Protein AF-A0A946RD49-F1 (afdb_monomer_lite)

Structure (mmCIF, N/CA/C/O backbone):
data_AF-A0A946RD49-F1
#
_entry.id   AF-A0A946RD49-F1
#
loop_
_atom_site.group_PDB
_atom_site.id
_atom_site.type_symbol
_atom_site.label_atom_id
_atom_site.label_alt_id
_atom_site.label_comp_id
_atom_site.label_asym_id
_atom_site.label_entity_id
_atom_site.label_seq_id
_atom_site.pdbx_PDB_ins_code
_atom_site.Cartn_x
_atom_site.Cartn_y
_atom_site.Cartn_z
_atom_site.occupancy
_atom_site.B_iso_or_equiv
_atom_site.auth_seq_id
_atom_site.auth_comp_id
_atom_site.auth_asym_id
_atom_site.auth_atom_id
_atom_site.pdbx_PDB_model_num
ATOM 1 N N . MET A 1 1 ? 3.618 5.748 -28.872 1.00 54.62 1 MET A N 1
ATOM 2 C CA . MET A 1 1 ? 3.101 4.761 -27.892 1.00 54.62 1 MET A CA 1
ATOM 3 C C . MET A 1 1 ? 2.680 3.511 -28.637 1.00 54.62 1 MET A C 1
ATOM 5 O O . MET A 1 1 ? 2.033 3.641 -29.667 1.00 54.62 1 MET A O 1
ATOM 9 N N . LYS A 1 2 ? 3.057 2.321 -28.161 1.00 74.69 2 LYS A N 1
ATOM 10 C CA . LYS A 1 2 ? 2.648 1.063 -28.799 1.00 74.69 2 LYS A CA 1
ATOM 11 C C . LYS A 1 2 ? 1.134 0.862 -28.611 1.00 74.69 2 LYS A C 1
ATOM 13 O O . LYS A 1 2 ? 0.606 1.149 -27.540 1.00 74.69 2 LYS A O 1
ATOM 18 N N . SER A 1 3 ? 0.438 0.399 -29.646 1.00 69.62 3 SER A N 1
ATOM 19 C CA . SER A 1 3 ? -1.033 0.321 -29.733 1.00 69.62 3 SER A CA 1
ATOM 20 C C . SER A 1 3 ? -1.689 -0.488 -28.605 1.00 69.62 3 SER A C 1
ATOM 22 O O . SER A 1 3 ? -2.781 -0.144 -28.158 1.00 69.62 3 SER A O 1
ATOM 24 N N . TYR A 1 4 ? -0.995 -1.493 -28.065 1.00 64.94 4 TYR A N 1
ATOM 25 C CA . TYR A 1 4 ? -1.472 -2.261 -26.911 1.00 64.94 4 TYR A CA 1
ATOM 26 C C . TYR A 1 4 ? -1.549 -1.436 -25.618 1.00 64.94 4 TYR A C 1
ATOM 28 O O . TYR A 1 4 ? -2.433 -1.669 -24.802 1.00 64.94 4 TYR A O 1
ATOM 36 N N . ALA A 1 5 ? -0.660 -0.456 -25.426 1.00 56.38 5 ALA A N 1
ATOM 37 C CA . ALA A 1 5 ? -0.674 0.383 -24.229 1.00 56.38 5 ALA A CA 1
ATOM 38 C C . ALA A 1 5 ? -1.921 1.273 -24.225 1.00 56.38 5 ALA A C 1
ATOM 40 O O . ALA A 1 5 ? -2.592 1.395 -23.208 1.00 56.38 5 ALA A O 1
ATOM 41 N N . LEU A 1 6 ? -2.280 1.807 -25.395 1.00 65.56 6 LEU A N 1
ATOM 42 C CA . LEU A 1 6 ? -3.471 2.632 -25.575 1.00 65.56 6 LEU A CA 1
ATOM 43 C C . LEU A 1 6 ? -4.755 1.821 -25.346 1.00 65.56 6 LEU A C 1
ATOM 45 O O . LEU A 1 6 ? -5.663 2.292 -24.669 1.00 65.56 6 LEU A O 1
ATOM 49 N N . LEU A 1 7 ? -4.796 0.574 -25.828 1.00 70.19 7 LEU A N 1
ATOM 50 C CA . LEU A 1 7 ? -5.902 -0.355 -25.585 1.00 70.19 7 LEU A CA 1
ATOM 51 C C . LEU A 1 7 ? -6.074 -0.666 -24.090 1.00 70.19 7 LEU A C 1
ATOM 53 O O . LEU A 1 7 ? -7.181 -0.560 -23.569 1.00 70.19 7 LEU A O 1
ATOM 57 N N . VAL A 1 8 ? -4.987 -1.007 -23.389 1.00 65.94 8 VAL A N 1
ATOM 58 C CA . VAL A 1 8 ? -5.020 -1.299 -21.945 1.00 65.94 8 VAL A CA 1
ATOM 59 C C . VAL A 1 8 ? -5.470 -0.072 -21.154 1.00 65.94 8 VAL A C 1
ATOM 61 O O . VAL A 1 8 ? -6.321 -0.195 -20.275 1.00 65.94 8 VAL A O 1
ATOM 64 N N . THR A 1 9 ? -4.971 1.120 -21.495 1.00 63.25 9 THR A N 1
ATOM 65 C CA . THR A 1 9 ? -5.419 2.372 -20.873 1.00 63.25 9 THR A CA 1
ATOM 66 C C . THR A 1 9 ? -6.902 2.628 -21.132 1.00 63.25 9 THR A C 1
ATOM 68 O O . THR A 1 9 ? -7.620 2.958 -20.194 1.00 63.25 9 THR A O 1
ATOM 71 N N . MET A 1 10 ? -7.397 2.428 -22.357 1.00 70.62 10 MET A N 1
ATOM 72 C CA . MET A 1 10 ? -8.819 2.622 -22.664 1.00 70.62 10 MET A CA 1
ATOM 73 C C . MET A 1 10 ? -9.725 1.617 -21.949 1.00 70.62 10 MET A C 1
ATOM 75 O O . MET A 1 10 ? -10.765 2.016 -21.436 1.00 70.62 10 MET A O 1
ATOM 79 N N . ILE A 1 11 ? -9.330 0.344 -21.854 1.00 66.69 11 ILE A N 1
ATOM 80 C CA . ILE A 1 11 ? -10.079 -0.679 -21.104 1.00 66.69 11 ILE A CA 1
ATOM 81 C C . ILE A 1 11 ? -10.107 -0.338 -19.614 1.00 66.69 11 ILE A C 1
ATOM 83 O O . ILE A 1 11 ? -11.156 -0.430 -18.983 1.00 66.69 11 ILE A O 1
ATOM 87 N N . PHE A 1 12 ? -8.976 0.088 -19.054 1.00 63.22 12 PHE A N 1
ATOM 88 C CA . PHE A 1 12 ? -8.890 0.496 -17.656 1.00 63.22 12 PHE A CA 1
ATOM 89 C C . PHE A 1 12 ? -9.773 1.720 -17.367 1.00 63.22 12 PHE A C 1
ATOM 91 O O . PHE A 1 12 ? -10.543 1.710 -16.409 1.00 63.22 12 PHE A O 1
ATOM 98 N N . VAL A 1 13 ? -9.732 2.737 -18.233 1.00 63.44 13 VAL A N 1
ATOM 99 C CA . VAL A 1 13 ? -10.607 3.915 -18.148 1.00 63.44 13 VAL A CA 1
ATOM 100 C C . VAL A 1 13 ? -12.077 3.499 -18.260 1.00 63.44 13 VAL A C 1
ATOM 102 O O . VAL A 1 13 ? -12.871 3.837 -17.388 1.00 63.44 13 VAL A O 1
ATOM 105 N N . ALA A 1 14 ? -12.448 2.701 -19.262 1.00 64.06 14 ALA A N 1
ATOM 106 C CA . ALA A 1 14 ? -13.819 2.223 -19.441 1.00 64.06 14 ALA A CA 1
ATOM 107 C C . ALA A 1 14 ? -14.312 1.390 -18.246 1.00 64.06 14 ALA A C 1
ATOM 109 O O . ALA A 1 14 ? -15.441 1.569 -17.802 1.00 64.06 14 ALA A O 1
ATOM 110 N N . TYR A 1 15 ? -13.464 0.532 -17.672 1.00 57.03 15 TYR A N 1
ATOM 111 C CA . TYR A 1 15 ? -13.778 -0.227 -16.462 1.00 57.03 15 TYR A CA 1
ATOM 112 C C . TYR A 1 15 ? -14.072 0.699 -15.277 1.00 57.03 15 TYR A C 1
ATOM 114 O O . TYR A 1 15 ? -15.112 0.542 -14.632 1.00 57.03 15 TYR A O 1
ATOM 122 N N . VAL A 1 16 ? -13.211 1.697 -15.042 1.00 51.75 16 VAL A N 1
ATOM 123 C CA . VAL A 1 16 ? -13.407 2.709 -13.993 1.00 51.75 16 VAL A CA 1
ATOM 124 C C . VAL A 1 16 ? -14.733 3.447 -14.187 1.00 51.75 16 VAL A C 1
ATOM 126 O O . VAL A 1 16 ? -15.450 3.624 -13.213 1.00 51.75 16 VAL A O 1
ATOM 129 N N . TYR A 1 17 ? -15.111 3.807 -15.416 1.00 52.56 17 TYR A N 1
ATOM 130 C CA . TYR A 1 17 ? -16.370 4.517 -15.692 1.00 52.56 17 TYR A CA 1
ATOM 131 C C . TYR A 1 17 ? -17.620 3.616 -15.805 1.00 52.56 17 TYR A C 1
ATOM 133 O O . TYR A 1 17 ? -18.733 4.120 -15.708 1.00 52.56 17 TYR A O 1
ATOM 141 N N . SER A 1 18 ? -17.468 2.298 -15.986 1.00 52.09 18 SER A N 1
ATOM 142 C CA . SER A 1 18 ? -18.582 1.333 -16.117 1.00 52.09 18 SER A CA 1
ATOM 143 C C . SER A 1 18 ? -19.206 0.891 -14.789 1.00 52.09 18 SER A C 1
ATOM 145 O O . SER A 1 18 ? -20.290 0.309 -14.761 1.00 52.09 18 SER A O 1
ATOM 147 N N . GLN A 1 19 ? -18.517 1.126 -13.673 1.00 50.78 19 GLN A N 1
ATOM 148 C CA . GLN A 1 19 ? -19.064 0.881 -12.342 1.00 50.78 19 GLN A CA 1
ATOM 149 C C . GLN A 1 19 ? -20.046 2.020 -11.983 1.00 50.78 19 GLN A C 1
ATOM 151 O O . GLN A 1 19 ? -19.892 3.126 -12.498 1.00 50.78 19 GLN A O 1
ATOM 156 N N . PRO A 1 20 ? -21.038 1.822 -11.087 1.00 51.03 20 PRO A N 1
ATOM 157 C CA . PRO A 1 20 ? -21.898 2.896 -10.572 1.00 51.03 20 PRO A CA 1
ATOM 158 C C . PRO A 1 20 ? -21.086 3.760 -9.596 1.00 51.03 20 PRO A C 1
ATOM 160 O O . PRO A 1 20 ? -21.262 3.751 -8.376 1.00 51.03 20 PRO A O 1
ATOM 163 N N . VAL A 1 21 ? -20.099 4.434 -10.164 1.00 51.16 21 VAL A N 1
ATOM 164 C CA . VAL A 1 21 ? -19.024 5.156 -9.506 1.00 51.16 21 VAL A CA 1
ATOM 165 C C . VAL A 1 21 ? -19.561 6.412 -8.852 1.00 51.16 21 VAL A C 1
ATOM 167 O O . VAL A 1 21 ? -19.167 6.720 -7.738 1.00 51.16 21 VAL A O 1
ATOM 170 N N . GLU A 1 22 ? -20.558 7.049 -9.456 1.00 46.66 22 GLU A N 1
ATOM 171 C CA . GLU A 1 22 ? -21.277 8.173 -8.863 1.00 46.66 22 GLU A CA 1
ATOM 172 C C . GLU A 1 22 ? -22.003 7.770 -7.567 1.00 46.66 22 GLU A C 1
ATOM 174 O O . GLU A 1 22 ? -21.804 8.392 -6.526 1.00 46.66 22 GLU A O 1
ATOM 179 N N . GLY A 1 23 ? -22.755 6.662 -7.575 1.00 49.66 23 GLY A N 1
ATOM 180 C CA . GLY A 1 23 ? -23.454 6.158 -6.386 1.00 49.66 23 GLY A CA 1
ATOM 181 C C . GLY A 1 23 ? -22.505 5.701 -5.274 1.00 49.66 23 GLY A C 1
ATOM 182 O O . GLY A 1 23 ? -22.742 5.990 -4.100 1.00 49.66 23 GLY A O 1
ATOM 183 N N . ARG A 1 24 ? -21.390 5.047 -5.633 1.00 52.47 24 ARG A N 1
ATOM 184 C CA . ARG A 1 24 ? -20.348 4.661 -4.669 1.00 52.47 24 ARG A CA 1
ATOM 185 C C . ARG A 1 24 ? -19.579 5.868 -4.144 1.00 52.47 24 ARG A C 1
ATOM 187 O O . ARG A 1 24 ? -19.398 5.940 -2.942 1.00 52.47 24 ARG A O 1
ATOM 194 N N . TYR A 1 25 ? -19.197 6.837 -4.975 1.00 51.84 25 TYR A N 1
ATOM 195 C CA . TYR A 1 25 ? -18.504 8.044 -4.515 1.00 51.84 25 TYR A CA 1
ATOM 196 C C . TYR A 1 25 ? -19.397 8.907 -3.632 1.00 51.84 25 TYR A C 1
ATOM 198 O O . TYR A 1 25 ? -18.939 9.345 -2.583 1.00 51.84 25 TYR A O 1
ATOM 206 N N . ILE A 1 26 ? -20.670 9.105 -3.988 1.00 54.53 26 ILE A N 1
ATOM 207 C CA . ILE A 1 26 ? -21.625 9.841 -3.148 1.00 54.53 26 ILE A CA 1
ATOM 208 C C . ILE A 1 26 ? -21.858 9.094 -1.827 1.00 54.53 26 ILE A C 1
ATOM 210 O O . ILE A 1 26 ? -21.878 9.732 -0.774 1.00 54.53 26 ILE A O 1
ATOM 214 N N . SER A 1 27 ? -21.977 7.760 -1.852 1.00 51.28 27 SER A N 1
ATOM 215 C CA . SER A 1 27 ? -22.047 6.932 -0.636 1.00 51.28 27 SER A CA 1
ATOM 216 C C . SER A 1 27 ? -20.776 7.062 0.214 1.00 51.28 27 SER A C 1
ATOM 218 O O . SER A 1 27 ? -20.865 7.326 1.410 1.00 51.28 27 SER A O 1
ATOM 220 N N . THR A 1 28 ? -19.587 6.986 -0.391 1.00 54.06 28 THR A N 1
ATOM 221 C CA . THR A 1 28 ? -18.287 7.144 0.279 1.00 54.06 28 THR A CA 1
ATOM 222 C C . THR A 1 28 ? -18.117 8.543 0.869 1.00 54.06 28 THR A C 1
ATOM 224 O O . THR A 1 28 ? -17.685 8.665 2.008 1.00 54.06 28 THR A O 1
ATOM 227 N N . PHE A 1 29 ? -18.505 9.607 0.164 1.00 53.69 29 PHE A N 1
ATOM 228 C CA . PHE A 1 29 ? -18.422 10.983 0.668 1.00 53.69 29 PHE A CA 1
ATOM 229 C C . PHE A 1 29 ? -19.399 11.221 1.831 1.00 53.69 29 PHE A C 1
ATOM 231 O O . PHE A 1 29 ? -19.066 11.848 2.840 1.00 53.69 29 PHE A O 1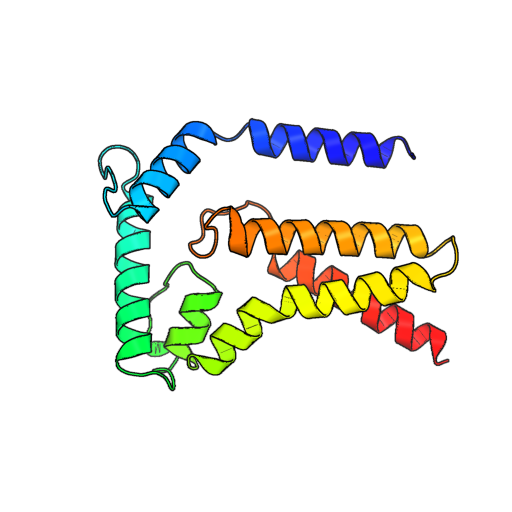
ATOM 238 N N . LYS A 1 30 ? -20.603 10.648 1.736 1.00 56.62 30 LYS A N 1
ATOM 239 C CA . LYS A 1 30 ? -21.574 10.607 2.837 1.00 56.62 30 LYS A CA 1
ATOM 240 C C . LYS A 1 30 ? -21.067 9.772 4.019 1.00 56.62 30 LYS A C 1
ATOM 242 O O . LYS A 1 30 ? -21.290 10.143 5.168 1.00 56.62 30 LYS A O 1
ATOM 247 N N . ALA A 1 31 ? -20.320 8.701 3.761 1.00 56.50 31 ALA A N 1
ATOM 248 C CA . ALA A 1 31 ? -19.668 7.897 4.789 1.00 56.50 31 ALA A CA 1
ATOM 249 C C . ALA A 1 31 ? -18.535 8.660 5.492 1.00 56.50 31 ALA A C 1
ATOM 251 O O . ALA A 1 31 ? -18.482 8.660 6.717 1.00 56.50 31 ALA A O 1
ATOM 252 N N . LEU A 1 32 ? -17.698 9.390 4.749 1.00 47.59 32 LEU A N 1
ATOM 253 C CA . LEU A 1 32 ? -16.641 10.251 5.302 1.00 47.59 32 LEU A CA 1
ATOM 254 C C . LEU A 1 32 ? -17.188 11.381 6.193 1.00 47.59 32 LEU A C 1
ATOM 256 O O . LEU A 1 32 ? -16.484 11.863 7.073 1.00 47.59 32 LEU A O 1
ATOM 260 N N . THR A 1 33 ? -18.449 11.778 6.000 1.00 53.47 33 THR A N 1
ATOM 261 C CA . THR A 1 33 ? -19.152 12.780 6.825 1.00 53.47 33 THR A CA 1
ATOM 262 C C . THR A 1 33 ? -20.045 12.165 7.911 1.00 53.47 33 THR A C 1
ATOM 264 O O . THR A 1 33 ? -20.810 12.877 8.561 1.00 53.47 33 THR A O 1
ATOM 267 N N . GLY A 1 34 ? -19.972 10.843 8.114 1.00 53.22 34 GLY A N 1
ATOM 268 C CA . GLY A 1 34 ? -20.733 10.120 9.137 1.00 53.22 34 GLY A CA 1
ATOM 269 C C . GLY A 1 34 ? -22.231 9.954 8.843 1.00 53.22 34 GLY A C 1
ATOM 270 O O . GLY A 1 34 ? -22.970 9.472 9.697 1.00 53.22 34 GLY A O 1
ATOM 271 N N . LYS A 1 35 ? -22.703 10.322 7.645 1.00 55.12 35 LYS A N 1
ATOM 272 C CA . LYS A 1 35 ? -24.116 10.271 7.231 1.00 55.12 35 LYS A CA 1
ATOM 273 C C . LYS A 1 35 ? -24.366 9.154 6.218 1.00 55.12 35 LYS A C 1
ATOM 275 O O . LYS A 1 35 ? -24.813 9.409 5.101 1.00 55.12 35 LYS A O 1
ATOM 280 N N . ILE A 1 36 ? -24.065 7.912 6.591 1.00 60.62 36 ILE A N 1
ATOM 281 C CA . ILE A 1 36 ? -24.298 6.754 5.716 1.00 60.62 36 ILE A CA 1
ATOM 282 C C . ILE A 1 36 ? -25.799 6.529 5.551 1.00 60.62 36 ILE A C 1
ATOM 284 O O . ILE A 1 36 ? -26.510 6.288 6.525 1.00 60.62 36 ILE A O 1
ATOM 288 N N . ASP A 1 37 ? -26.272 6.565 4.307 1.00 58.25 37 ASP A N 1
ATOM 289 C CA . ASP A 1 37 ? -27.639 6.178 3.980 1.00 58.25 37 ASP A CA 1
ATOM 290 C C . ASP A 1 37 ? -27.718 4.654 3.821 1.00 58.25 37 ASP A C 1
ATOM 292 O O . ASP A 1 37 ? -27.409 4.082 2.771 1.00 58.25 37 ASP A O 1
ATOM 296 N N . THR A 1 38 ? -28.122 3.978 4.896 1.00 57.38 38 THR A N 1
ATOM 297 C CA . THR A 1 38 ? -28.239 2.514 4.950 1.00 57.38 38 THR A CA 1
ATOM 298 C C . THR A 1 38 ? -29.312 1.949 4.016 1.00 57.38 38 THR A C 1
ATOM 300 O O . THR A 1 38 ? -29.310 0.739 3.786 1.00 57.38 38 THR A O 1
ATOM 303 N N . ARG A 1 39 ? -30.191 2.787 3.438 1.00 53.25 39 ARG A N 1
ATOM 304 C CA . ARG A 1 39 ? -31.188 2.354 2.441 1.00 53.25 39 ARG A CA 1
ATOM 305 C C . ARG A 1 39 ? -30.566 2.047 1.081 1.00 53.25 39 ARG A C 1
ATOM 307 O O . ARG A 1 39 ? -31.095 1.205 0.365 1.00 53.25 39 ARG A O 1
ATOM 314 N N . TYR A 1 40 ? -29.460 2.709 0.736 1.00 50.62 40 TYR A N 1
ATOM 315 C CA . TYR A 1 40 ? -28.779 2.551 -0.555 1.00 50.62 40 TYR A CA 1
ATOM 316 C C . TYR A 1 40 ? -27.451 1.788 -0.449 1.00 50.62 40 TYR A C 1
ATOM 318 O O . TYR A 1 40 ? -27.005 1.215 -1.440 1.00 50.62 40 TYR A O 1
ATOM 326 N N . ASP A 1 41 ? -26.831 1.737 0.737 1.00 58.88 41 ASP A N 1
ATOM 327 C CA . ASP A 1 41 ? -25.565 1.027 0.949 1.00 58.88 41 ASP A CA 1
ATOM 328 C C . ASP A 1 41 ? -25.470 0.402 2.353 1.00 58.88 41 ASP A C 1
ATOM 330 O O . ASP A 1 41 ? -24.667 0.793 3.208 1.00 58.88 41 ASP A O 1
ATOM 334 N N . SER A 1 42 ? -26.299 -0.619 2.594 1.00 62.59 42 SER A N 1
ATOM 335 C CA . SER A 1 42 ? -26.235 -1.444 3.812 1.00 62.59 42 SER A CA 1
ATOM 336 C C . SER A 1 42 ? -24.837 -2.045 4.033 1.00 62.59 42 SER A C 1
ATOM 338 O O . SER A 1 42 ? -24.383 -2.200 5.170 1.00 62.59 42 SER A O 1
ATOM 340 N N . SER A 1 43 ? -24.111 -2.311 2.941 1.00 61.81 43 SER A N 1
ATOM 341 C CA . SER A 1 43 ? -22.746 -2.828 2.970 1.00 61.81 43 SER A CA 1
ATOM 342 C C . SER A 1 43 ? -21.739 -1.788 3.474 1.00 61.81 43 SER A C 1
ATOM 344 O O . SER A 1 43 ? -20.839 -2.134 4.240 1.00 61.81 43 SER A O 1
ATOM 346 N N . GLY A 1 44 ? -21.893 -0.521 3.088 1.00 63.22 44 GLY A N 1
ATOM 347 C CA . GLY A 1 44 ? -21.076 0.607 3.525 1.00 63.22 44 GLY A CA 1
ATOM 348 C C . GLY A 1 44 ? -21.269 0.913 5.007 1.00 63.22 44 GLY A C 1
ATOM 349 O O . GLY A 1 44 ? -20.287 1.088 5.728 1.00 63.22 44 GLY A O 1
ATOM 350 N N . GLY A 1 45 ? -22.511 0.852 5.499 1.00 66.69 45 GLY A N 1
ATOM 351 C CA . GLY A 1 45 ? -22.812 0.999 6.930 1.00 66.69 45 GLY A CA 1
ATOM 352 C C . GLY A 1 45 ? -22.114 -0.057 7.792 1.00 66.69 45 GLY A C 1
ATOM 353 O O . GLY A 1 45 ? -21.440 0.272 8.769 1.00 66.69 45 GLY A O 1
ATOM 354 N N . ALA A 1 46 ? -22.180 -1.327 7.380 1.00 72.06 46 ALA A N 1
ATOM 355 C CA . ALA A 1 46 ? -21.502 -2.418 8.081 1.00 72.06 46 ALA A CA 1
ATOM 356 C C . ALA A 1 46 ? -19.964 -2.325 8.020 1.00 72.06 46 ALA A C 1
ATOM 358 O O . ALA A 1 46 ? -19.282 -2.843 8.907 1.00 72.06 46 ALA A O 1
ATOM 359 N N . ARG A 1 47 ? -19.395 -1.709 6.976 1.00 72.50 47 ARG A N 1
ATOM 360 C CA . ARG A 1 47 ? -17.945 -1.458 6.871 1.00 72.50 47 ARG A CA 1
ATOM 361 C C . ARG A 1 47 ? -17.514 -0.325 7.793 1.00 72.50 47 ARG A C 1
ATOM 363 O O . ARG A 1 47 ? -16.530 -0.482 8.505 1.00 72.50 47 ARG A O 1
ATOM 370 N N . MET A 1 48 ? -18.286 0.757 7.852 1.00 74.81 48 MET A N 1
ATOM 371 C CA . MET A 1 48 ? -17.993 1.873 8.748 1.00 74.81 48 MET A CA 1
ATOM 372 C C . MET A 1 48 ? -18.046 1.462 10.219 1.00 74.81 48 MET A C 1
ATOM 374 O O . MET A 1 48 ? -17.139 1.792 10.975 1.00 74.81 48 MET A O 1
ATOM 378 N N . ALA A 1 49 ? -19.052 0.677 10.620 1.00 80.31 49 ALA A N 1
ATOM 379 C CA . ALA A 1 49 ? -19.121 0.141 11.980 1.00 80.31 49 ALA A CA 1
ATOM 380 C C . ALA A 1 49 ? -17.868 -0.683 12.329 1.00 80.31 49 ALA A C 1
ATOM 382 O O . ALA A 1 49 ? -17.282 -0.512 13.394 1.00 80.31 49 ALA A O 1
ATOM 383 N N . ARG A 1 50 ? -17.403 -1.528 11.399 1.00 82.88 50 ARG A N 1
ATOM 384 C CA . ARG A 1 50 ? -16.169 -2.310 11.568 1.00 82.88 50 ARG A CA 1
ATOM 385 C C . ARG A 1 50 ? -14.919 -1.442 11.650 1.00 82.88 50 ARG A C 1
ATOM 387 O O . ARG A 1 50 ? -14.048 -1.726 12.465 1.00 82.88 50 ARG A O 1
ATOM 394 N N . VAL A 1 51 ? -14.842 -0.379 10.856 1.00 82.25 51 VAL A N 1
ATOM 395 C CA . VAL A 1 51 ? -13.749 0.594 10.944 1.00 82.25 51 VAL A CA 1
ATOM 396 C C . VAL A 1 51 ? -13.749 1.315 12.277 1.00 82.25 51 VAL A C 1
ATOM 398 O O . VAL A 1 51 ? -12.691 1.418 12.885 1.00 82.25 51 VAL A O 1
ATOM 401 N N . GLN A 1 52 ? -14.906 1.749 12.775 1.00 85.12 52 GLN A N 1
ATOM 402 C CA . GLN A 1 52 ? -14.973 2.408 14.074 1.00 85.12 52 GLN A CA 1
ATOM 403 C C . GLN A 1 52 ? -14.513 1.476 15.200 1.00 85.12 52 GLN A C 1
ATOM 405 O O . GLN A 1 52 ? -13.743 1.893 16.060 1.00 85.12 52 GLN A O 1
ATOM 410 N N . ILE A 1 53 ? -14.918 0.202 15.163 1.00 88.31 53 ILE A N 1
ATOM 411 C CA . ILE A 1 53 ? -14.447 -0.817 16.113 1.00 88.31 53 ILE A CA 1
ATOM 412 C C . ILE A 1 53 ? -12.924 -0.980 16.022 1.00 88.31 53 ILE A C 1
ATOM 414 O O . ILE A 1 53 ? -12.249 -0.989 17.049 1.00 88.31 53 ILE A O 1
ATOM 418 N N . ALA A 1 54 ? -12.370 -1.062 14.810 1.00 89.12 54 ALA A N 1
ATOM 419 C CA . ALA A 1 54 ? -10.929 -1.191 14.613 1.00 89.12 54 ALA A CA 1
ATOM 420 C C . ALA A 1 54 ? -10.161 0.046 15.105 1.00 89.12 54 ALA A C 1
ATOM 422 O O . ALA A 1 54 ? -9.146 -0.099 15.779 1.00 89.12 54 ALA A O 1
ATOM 423 N N . ILE A 1 55 ? -10.659 1.255 14.828 1.00 90.62 55 ILE A N 1
ATOM 424 C CA . ILE A 1 55 ? -10.073 2.511 15.315 1.00 90.62 55 ILE A CA 1
ATOM 425 C C . ILE A 1 55 ? -10.095 2.546 16.843 1.00 90.62 55 ILE A C 1
ATOM 427 O O . ILE A 1 55 ? -9.057 2.798 17.450 1.00 90.62 55 ILE A O 1
ATOM 431 N N . ASN A 1 56 ? -11.232 2.230 17.468 1.00 92.56 56 ASN A N 1
ATOM 432 C CA . ASN A 1 56 ? -11.334 2.167 18.926 1.00 92.56 56 ASN A CA 1
ATOM 433 C C . ASN A 1 56 ? -10.338 1.148 19.497 1.00 92.56 56 ASN A C 1
ATOM 435 O O . ASN A 1 56 ? -9.612 1.458 20.435 1.00 92.56 56 ASN A O 1
ATOM 439 N N . SER A 1 57 ? -10.214 -0.027 18.871 1.00 93.00 57 SER A N 1
ATOM 440 C CA . SER A 1 57 ? -9.232 -1.033 19.279 1.00 93.00 57 SER A CA 1
ATOM 441 C C . SER A 1 57 ? -7.786 -0.548 19.150 1.00 93.00 57 SER A C 1
ATOM 443 O O . SER A 1 57 ? -6.967 -0.903 19.992 1.00 93.00 57 SER A O 1
ATOM 445 N N . ILE A 1 58 ? -7.447 0.224 18.113 1.00 94.50 58 ILE A N 1
ATOM 446 C CA . ILE A 1 58 ? -6.102 0.795 17.934 1.00 94.50 58 ILE A CA 1
ATOM 447 C C . ILE A 1 58 ? -5.817 1.837 19.020 1.00 94.50 58 ILE A C 1
ATOM 449 O O . ILE A 1 58 ? -4.709 1.872 19.550 1.00 94.50 58 ILE A O 1
ATOM 453 N N . VAL A 1 59 ? -6.807 2.664 19.366 1.00 95.44 59 VAL A N 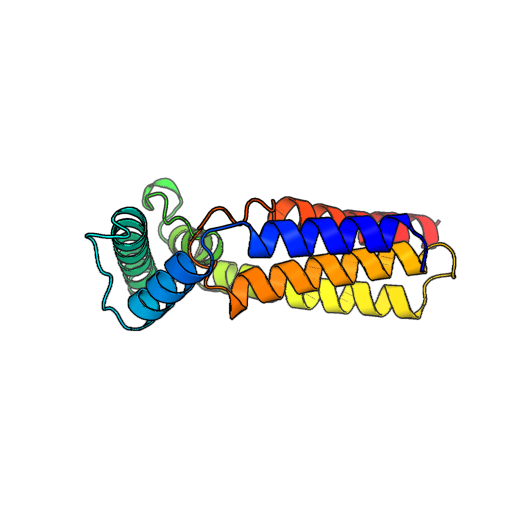1
ATOM 454 C CA . VAL A 1 59 ? -6.683 3.679 20.423 1.00 95.44 59 VAL A CA 1
ATOM 455 C C . VAL A 1 59 ? -6.520 3.024 21.795 1.00 95.44 59 VAL A C 1
ATOM 457 O O . VAL A 1 59 ? -5.634 3.408 22.554 1.00 95.44 59 VAL A O 1
ATOM 460 N N . GLU A 1 60 ? -7.335 2.017 22.108 1.00 96.06 60 GLU A N 1
ATOM 461 C CA . GLU A 1 60 ? -7.292 1.317 23.398 1.00 96.06 60 GLU A CA 1
ATOM 462 C C . GLU A 1 60 ? -6.062 0.410 23.540 1.00 96.06 60 GLU A C 1
ATOM 464 O O . GLU A 1 60 ? -5.511 0.266 24.632 1.00 96.06 60 GLU A O 1
ATOM 469 N N . LYS A 1 61 ? -5.640 -0.240 22.448 1.00 95.75 61 LYS A N 1
ATOM 470 C CA . LYS A 1 61 ? -4.576 -1.255 22.431 1.00 95.75 61 LYS A CA 1
ATOM 471 C C . LYS A 1 61 ? -3.618 -1.000 21.255 1.00 95.75 61 LYS A C 1
ATOM 473 O O . LYS A 1 61 ? -3.612 -1.757 20.281 1.00 95.75 61 LYS A O 1
ATOM 478 N N . PRO A 1 62 ? -2.760 0.035 21.337 1.00 94.19 62 PRO A N 1
ATOM 479 C CA . PRO A 1 62 ? -1.916 0.478 20.219 1.00 94.19 62 PRO A CA 1
ATOM 480 C C . PRO A 1 62 ? -0.832 -0.525 19.807 1.00 94.19 62 PRO A C 1
ATOM 482 O O . PRO A 1 62 ? -0.329 -0.459 18.685 1.00 94.19 62 PRO A O 1
ATOM 485 N N . LEU A 1 63 ? -0.486 -1.470 20.688 1.00 96.31 63 LEU A N 1
ATOM 486 C CA . LEU A 1 63 ? 0.433 -2.579 20.400 1.00 96.31 63 LEU A CA 1
ATOM 487 C C . LEU A 1 63 ? -0.254 -3.769 19.708 1.00 96.31 63 LEU A C 1
ATOM 489 O O . LEU A 1 63 ? 0.378 -4.795 19.480 1.00 96.31 63 LEU A O 1
ATOM 493 N N . GLY A 1 64 ? -1.534 -3.632 19.362 1.00 93.94 64 GLY A N 1
ATOM 494 C CA . GLY A 1 64 ? -2.319 -4.687 18.746 1.00 93.94 64 GLY A CA 1
ATOM 495 C C . GLY A 1 64 ? -2.944 -5.628 19.770 1.00 93.94 64 GLY A C 1
ATOM 496 O O . GLY A 1 64 ? -2.723 -5.547 20.979 1.00 93.94 64 GLY A O 1
ATOM 497 N N . THR A 1 65 ? -3.786 -6.519 19.263 1.00 94.12 65 THR A N 1
ATOM 498 C CA . THR A 1 65 ? -4.578 -7.447 20.086 1.00 94.12 65 THR A CA 1
ATOM 499 C C . THR A 1 65 ? -4.428 -8.908 19.668 1.00 94.12 65 THR A C 1
ATOM 501 O O . THR A 1 65 ? -4.960 -9.791 20.335 1.00 94.12 65 THR A O 1
ATOM 504 N N . GLY A 1 66 ? -3.673 -9.165 18.598 1.00 91.38 66 GLY A N 1
ATOM 505 C CA . GLY A 1 66 ? -3.599 -10.454 17.925 1.00 91.38 66 GLY A CA 1
ATOM 506 C C . GLY A 1 66 ? -4.625 -10.590 16.796 1.00 91.38 66 GLY A C 1
ATOM 507 O O . GLY A 1 66 ? -5.575 -9.823 16.676 1.00 91.38 66 GLY A O 1
ATOM 508 N N . TRP A 1 67 ? -4.420 -11.588 15.935 1.00 89.06 67 TRP A N 1
ATOM 509 C CA . TRP A 1 67 ? -5.309 -11.859 14.797 1.00 89.06 67 TRP A CA 1
ATOM 510 C C . TRP A 1 67 ? -6.631 -12.521 15.206 1.00 89.06 67 TRP A C 1
ATOM 512 O O . TRP A 1 67 ? -7.631 -12.352 14.520 1.00 89.06 67 TRP A O 1
ATOM 522 N N . GLY A 1 68 ? -6.647 -13.267 16.317 1.00 85.25 68 GLY A N 1
ATOM 523 C CA . GLY A 1 68 ? -7.833 -14.005 16.776 1.00 85.25 68 GLY A CA 1
ATOM 524 C C . GLY A 1 68 ? -8.901 -13.142 17.454 1.00 85.25 68 GLY A C 1
ATOM 525 O O . GLY A 1 68 ? -10.044 -13.569 17.574 1.00 85.25 68 GLY A O 1
ATOM 526 N N . SER A 1 69 ? -8.546 -11.936 17.896 1.00 82.81 69 SER A N 1
ATOM 527 C CA . SER A 1 69 ? -9.443 -10.992 18.579 1.00 82.81 69 SER A CA 1
ATOM 528 C C . SER A 1 69 ? -10.127 -10.013 17.629 1.00 82.81 69 SER A C 1
ATOM 530 O O . SER A 1 69 ? -11.110 -9.381 18.011 1.00 82.81 69 SER A O 1
ATOM 532 N N . GLN A 1 70 ? -9.602 -9.859 16.412 1.00 78.44 70 GLN A N 1
ATOM 533 C CA . GLN A 1 70 ? -10.101 -8.903 15.435 1.00 78.44 70 GLN A CA 1
ATOM 534 C C . GLN A 1 70 ? -10.957 -9.630 14.401 1.00 78.44 70 GLN A C 1
ATOM 536 O O . GLN A 1 70 ? -10.485 -10.502 13.675 1.00 78.44 70 GLN A O 1
ATOM 541 N N . GLY A 1 71 ? -12.233 -9.248 14.308 1.00 82.62 71 GLY A N 1
ATOM 542 C CA . GLY A 1 71 ? -13.068 -9.635 13.174 1.00 82.62 71 GLY A CA 1
ATOM 543 C C . GLY A 1 71 ? -12.507 -9.083 11.859 1.00 82.62 71 GLY A C 1
ATOM 544 O O . GLY A 1 71 ? -11.588 -8.266 11.840 1.00 82.62 71 GLY A O 1
ATOM 545 N N . TRP A 1 72 ? -13.075 -9.504 10.730 1.00 82.31 72 TRP A N 1
ATOM 546 C CA . TRP A 1 72 ? -12.628 -9.019 9.427 1.00 82.31 72 TRP A CA 1
ATOM 547 C C . TRP A 1 72 ? -13.053 -7.551 9.205 1.00 82.31 72 TRP A C 1
ATOM 549 O O . TRP A 1 72 ? -14.222 -7.265 8.917 1.00 82.31 72 TRP A O 1
ATOM 559 N N . VAL A 1 73 ? -12.093 -6.625 9.330 1.00 77.75 73 VAL A N 1
ATOM 560 C CA . VAL A 1 73 ? -12.287 -5.157 9.300 1.00 77.75 73 VAL A CA 1
ATOM 561 C C . VAL A 1 73 ? -12.562 -4.640 7.888 1.00 77.75 73 VAL A C 1
ATOM 563 O O . VAL A 1 73 ? -13.065 -3.534 7.714 1.00 77.75 73 VAL A O 1
ATOM 566 N N . HIS A 1 74 ? -12.283 -5.449 6.860 1.00 76.12 74 HIS A N 1
ATOM 567 C CA . HIS A 1 74 ? -12.334 -5.027 5.459 1.00 76.12 74 HIS A CA 1
ATOM 568 C C . HIS A 1 74 ? -11.385 -3.863 5.148 1.00 76.12 74 HIS A C 1
ATOM 570 O O . HIS A 1 74 ? -11.643 -3.109 4.227 1.00 76.12 74 HIS A O 1
ATOM 576 N N . SER A 1 75 ? -10.275 -3.724 5.863 1.00 78.31 75 SER A N 1
ATOM 577 C CA . SER A 1 75 ? -9.240 -2.729 5.593 1.00 78.31 75 SER A CA 1
ATOM 578 C C . SER A 1 75 ? -7.898 -3.347 5.907 1.00 78.31 75 SER A C 1
ATOM 580 O O . SER A 1 75 ? -7.669 -3.667 7.064 1.00 78.31 75 SER A O 1
ATOM 582 N N . ASP A 1 76 ? -7.014 -3.521 4.928 1.00 81.12 76 ASP A N 1
ATOM 583 C CA . ASP A 1 76 ? -5.743 -4.204 5.199 1.00 81.12 76 ASP A CA 1
ATOM 584 C C . ASP A 1 76 ? -4.871 -3.370 6.161 1.00 81.12 76 ASP A C 1
ATOM 586 O O . ASP A 1 76 ? -4.302 -3.910 7.107 1.00 81.12 76 ASP A O 1
ATOM 590 N N . VAL A 1 77 ? -4.872 -2.038 6.013 1.00 84.88 77 VAL A N 1
ATOM 591 C CA . VAL A 1 77 ? -4.151 -1.109 6.905 1.00 84.88 77 VAL A CA 1
ATOM 592 C C . VAL A 1 77 ? -4.698 -1.169 8.334 1.00 84.88 77 VAL A C 1
ATOM 594 O O . VAL A 1 77 ? -3.927 -1.370 9.271 1.00 84.88 77 VAL A O 1
ATOM 597 N N . LEU A 1 78 ? -6.017 -1.021 8.522 1.00 87.69 78 LEU A N 1
ATOM 598 C CA . LEU A 1 78 ? -6.613 -1.035 9.866 1.00 87.69 78 LEU A CA 1
ATOM 599 C C . LEU A 1 78 ? -6.603 -2.436 10.482 1.00 87.69 78 LEU A C 1
ATOM 601 O O . LEU A 1 78 ? -6.464 -2.560 11.693 1.00 87.69 78 LEU A O 1
ATOM 605 N N . GLN A 1 79 ? -6.703 -3.488 9.666 1.00 89.12 79 GLN A N 1
ATOM 606 C CA . GLN A 1 79 ? -6.582 -4.869 10.121 1.00 89.12 79 GLN A CA 1
ATOM 607 C C . GLN A 1 79 ? -5.186 -5.120 10.693 1.00 89.12 79 GLN A C 1
ATOM 609 O O . GLN A 1 79 ? -5.075 -5.635 11.805 1.00 89.12 79 GLN A O 1
ATOM 614 N N . ILE A 1 80 ? -4.129 -4.725 9.973 1.00 90.31 80 ILE A N 1
ATOM 615 C CA . ILE A 1 80 ? -2.748 -4.832 10.462 1.00 90.31 80 ILE A CA 1
ATOM 616 C C . ILE A 1 80 ? -2.568 -3.965 11.712 1.00 90.31 80 ILE A C 1
ATOM 618 O O . ILE A 1 80 ? -2.039 -4.450 12.712 1.00 90.31 80 ILE A O 1
ATOM 622 N N . ALA A 1 81 ? -3.062 -2.724 11.696 1.00 92.38 81 ALA A N 1
ATOM 623 C CA . ALA A 1 81 ? -2.933 -1.807 12.824 1.00 92.38 81 ALA A CA 1
ATOM 624 C C . ALA A 1 81 ? -3.611 -2.328 14.107 1.00 92.38 81 ALA A C 1
ATOM 626 O O . ALA A 1 81 ? -3.010 -2.288 15.176 1.00 92.38 81 ALA A O 1
ATOM 627 N N . ALA A 1 82 ? -4.833 -2.863 14.015 1.00 93.38 82 ALA A N 1
ATOM 628 C CA . ALA A 1 82 ? -5.578 -3.379 15.168 1.00 93.38 82 ALA A CA 1
ATOM 629 C C . ALA A 1 82 ? -5.081 -4.757 15.651 1.00 93.38 82 ALA A C 1
ATOM 631 O O . ALA A 1 82 ? -5.188 -5.091 16.837 1.00 93.38 82 ALA A O 1
ATOM 632 N N . SER A 1 83 ? -4.534 -5.575 14.744 1.00 94.38 83 SER A N 1
ATOM 633 C CA . SER A 1 83 ? -4.086 -6.937 15.069 1.00 94.38 83 SER A CA 1
ATOM 634 C C . SER A 1 83 ? -2.639 -6.962 15.565 1.00 94.38 83 SER A C 1
ATOM 636 O O . SER A 1 83 ? -2.356 -7.605 16.572 1.00 94.38 83 SER A O 1
ATOM 638 N N . VAL A 1 84 ? -1.732 -6.253 14.886 1.00 95.25 84 VAL A N 1
ATOM 639 C CA . VAL A 1 84 ? -0.273 -6.297 15.120 1.00 95.25 84 VAL A CA 1
ATOM 640 C C . VAL A 1 84 ? 0.248 -5.024 15.797 1.00 95.25 84 VAL A C 1
ATOM 642 O O . VAL A 1 84 ? 1.301 -5.048 16.423 1.00 95.25 84 VAL A O 1
ATOM 645 N N . GLY A 1 85 ? -0.482 -3.914 15.684 1.00 95.38 85 GLY A N 1
ATOM 646 C CA . GLY A 1 85 ? -0.142 -2.635 16.299 1.00 95.38 85 GLY A CA 1
ATOM 647 C C . GLY A 1 85 ? -0.013 -1.498 15.290 1.00 95.38 85 GLY A C 1
ATOM 648 O O . GLY A 1 85 ? 0.195 -1.700 14.089 1.00 95.38 85 GLY A O 1
ATOM 649 N N . ILE A 1 86 ? -0.115 -0.271 15.796 1.00 94.69 86 ILE A N 1
ATOM 650 C CA . ILE A 1 86 ? -0.181 0.943 14.974 1.00 94.69 86 ILE A CA 1
ATOM 651 C C . ILE A 1 86 ? 1.076 1.150 14.119 1.00 94.69 86 ILE A C 1
ATOM 653 O O . ILE A 1 86 ? 0.973 1.578 12.971 1.00 94.69 86 ILE A O 1
ATOM 657 N N . ILE A 1 87 ? 2.254 0.789 14.639 1.00 95.25 87 ILE A N 1
ATOM 658 C CA . ILE A 1 87 ? 3.535 0.940 13.935 1.00 95.25 87 ILE A CA 1
ATOM 659 C C . ILE A 1 87 ? 3.559 0.089 12.647 1.00 95.25 87 ILE A C 1
ATOM 661 O O . ILE A 1 87 ? 3.725 0.672 11.574 1.00 95.25 87 ILE A O 1
ATOM 665 N N . PRO A 1 88 ? 3.331 -1.243 12.689 1.00 92.06 88 PRO A N 1
ATOM 666 C CA . PRO A 1 88 ? 3.166 -2.059 11.483 1.00 92.06 88 PRO A CA 1
ATOM 667 C C . PRO A 1 88 ? 2.128 -1.514 10.495 1.00 92.06 88 PRO A C 1
ATOM 669 O O . PRO A 1 88 ? 2.373 -1.522 9.290 1.00 92.06 88 PRO A O 1
ATOM 672 N N . GLY A 1 89 ? 0.992 -1.010 10.990 1.00 90.00 89 GLY A N 1
ATOM 673 C CA . GLY A 1 89 ? -0.051 -0.422 10.146 1.00 90.00 89 GLY A CA 1
ATOM 674 C C . GLY A 1 89 ? 0.427 0.815 9.379 1.00 90.00 89 GLY A C 1
ATOM 675 O O . GLY A 1 89 ? 0.201 0.923 8.175 1.00 90.00 89 GLY A O 1
ATOM 676 N N . ILE A 1 90 ? 1.146 1.719 10.051 1.00 91.06 90 ILE A N 1
ATOM 677 C CA . ILE A 1 90 ? 1.739 2.916 9.435 1.00 91.06 90 ILE A CA 1
ATOM 678 C C . ILE A 1 90 ? 2.827 2.533 8.426 1.00 91.06 90 ILE A C 1
ATOM 680 O O . ILE A 1 90 ? 2.865 3.089 7.328 1.00 91.06 90 ILE A O 1
ATOM 684 N N . ILE A 1 91 ? 3.685 1.565 8.764 1.00 91.94 91 ILE A N 1
ATOM 685 C CA . ILE A 1 91 ? 4.714 1.060 7.842 1.00 91.94 91 ILE A CA 1
ATOM 686 C C . ILE A 1 91 ? 4.055 0.521 6.572 1.00 91.94 91 ILE A C 1
ATOM 688 O O . ILE A 1 91 ? 4.454 0.893 5.469 1.00 91.94 91 ILE A O 1
ATOM 692 N N . PHE A 1 92 ? 3.020 -0.308 6.720 1.00 87.94 92 PHE A N 1
ATOM 693 C CA . PHE A 1 92 ? 2.294 -0.875 5.589 1.00 87.94 92 PHE A CA 1
ATOM 694 C C . PHE A 1 92 ? 1.628 0.205 4.728 1.00 87.94 92 PHE A C 1
ATOM 696 O O . PHE A 1 92 ? 1.680 0.127 3.502 1.00 87.94 92 PHE A O 1
ATOM 703 N N . LEU A 1 93 ? 1.062 1.241 5.356 1.00 86.50 93 LEU A N 1
ATOM 704 C CA . LEU A 1 93 ? 0.463 2.373 4.653 1.00 86.50 93 LEU A CA 1
ATOM 705 C C . LEU A 1 93 ? 1.496 3.125 3.800 1.00 86.50 93 LEU A C 1
ATOM 707 O O . LEU A 1 93 ? 1.215 3.425 2.648 1.00 86.50 93 LEU A O 1
ATOM 711 N N . ILE A 1 94 ? 2.684 3.409 4.344 1.00 90.56 94 ILE A N 1
ATOM 712 C CA . ILE A 1 94 ? 3.718 4.234 3.688 1.00 90.56 94 ILE A CA 1
ATOM 713 C C . ILE A 1 94 ? 4.549 3.440 2.666 1.00 90.56 94 ILE A C 1
ATOM 715 O O . ILE A 1 94 ? 5.080 4.011 1.712 1.00 90.56 94 ILE A O 1
ATOM 719 N N . ALA A 1 95 ? 4.675 2.125 2.826 1.00 90.81 95 ALA A N 1
ATOM 720 C CA . ALA A 1 95 ? 5.570 1.299 2.018 1.00 90.81 95 ALA A CA 1
ATOM 721 C C . ALA A 1 95 ? 5.376 1.393 0.481 1.00 90.81 95 ALA A C 1
ATOM 723 O O . ALA A 1 95 ? 6.395 1.432 -0.218 1.00 90.81 95 ALA A O 1
ATOM 724 N N . PRO A 1 96 ? 4.157 1.530 -0.085 1.00 88.62 96 PRO A N 1
ATOM 725 C CA . PRO A 1 96 ? 3.976 1.776 -1.519 1.00 88.62 96 PRO A CA 1
ATOM 726 C C . PRO A 1 96 ? 4.663 3.052 -2.027 1.00 88.62 96 PRO A C 1
ATOM 728 O O . PRO A 1 96 ? 5.187 3.057 -3.140 1.00 88.62 96 PRO A O 1
ATOM 731 N N . LEU A 1 97 ? 4.722 4.118 -1.216 1.00 91.06 97 LEU A N 1
ATOM 732 C CA . LEU A 1 97 ? 5.430 5.359 -1.567 1.00 91.06 97 LEU A CA 1
ATOM 733 C C . LEU A 1 97 ? 6.938 5.121 -1.658 1.00 91.06 97 LEU A C 1
ATOM 735 O O . LEU A 1 97 ? 7.599 5.582 -2.589 1.00 91.06 97 LEU A O 1
ATOM 739 N N . PHE A 1 98 ? 7.483 4.361 -0.708 1.00 93.44 98 PHE A N 1
ATOM 740 C CA . PHE A 1 98 ? 8.901 4.022 -0.702 1.00 93.44 98 PHE A CA 1
ATOM 741 C C . PHE A 1 98 ? 9.272 3.123 -1.887 1.00 93.44 98 PHE A C 1
ATOM 743 O O . PHE A 1 98 ? 10.300 3.333 -2.537 1.00 93.44 98 PHE A O 1
ATOM 750 N N . LEU A 1 99 ? 8.417 2.151 -2.216 1.00 92.81 99 LEU A N 1
ATOM 751 C CA . LEU A 1 99 ? 8.607 1.308 -3.391 1.00 92.81 99 LEU A CA 1
ATOM 752 C C . LEU A 1 99 ? 8.514 2.119 -4.689 1.00 92.81 99 LEU A C 1
ATOM 754 O O . LEU A 1 99 ? 9.365 1.937 -5.558 1.00 92.81 99 LEU A O 1
ATOM 758 N N . LEU A 1 100 ? 7.569 3.060 -4.801 1.00 92.38 100 LEU A N 1
ATOM 759 C CA . LEU A 1 100 ? 7.480 3.972 -5.948 1.00 92.38 100 LEU A CA 1
ATOM 760 C C . LEU A 1 100 ? 8.769 4.774 -6.120 1.00 92.38 100 LEU A C 1
ATOM 762 O O . LEU A 1 100 ? 9.300 4.843 -7.224 1.00 92.38 100 LEU A O 1
ATOM 766 N N . PHE A 1 101 ? 9.310 5.331 -5.036 1.00 94.94 101 PHE A N 1
ATOM 767 C CA . PHE A 1 101 ? 10.569 6.071 -5.095 1.00 94.94 101 PHE A CA 1
ATOM 768 C C . PHE A 1 101 ? 11.730 5.197 -5.591 1.00 94.94 101 PHE A C 1
ATOM 770 O O . PHE A 1 101 ? 12.486 5.606 -6.473 1.00 94.94 101 PHE A O 1
ATOM 777 N N . ARG A 1 102 ? 11.859 3.967 -5.074 1.00 94.38 102 ARG A N 1
ATOM 778 C CA . ARG A 1 102 ? 12.884 3.009 -5.531 1.00 94.38 102 ARG A CA 1
ATOM 779 C C . ARG A 1 102 ? 12.702 2.645 -7.005 1.00 94.38 102 ARG A C 1
ATOM 781 O O . ARG A 1 102 ? 13.689 2.597 -7.735 1.00 94.38 102 ARG A O 1
ATOM 788 N N . MET A 1 103 ? 11.461 2.425 -7.430 1.00 92.38 103 MET A N 1
ATOM 789 C CA . MET A 1 103 ? 11.116 2.082 -8.808 1.00 92.38 103 MET A CA 1
ATOM 790 C C . MET A 1 103 ? 11.425 3.227 -9.772 1.00 92.38 103 MET A C 1
ATOM 792 O O . MET A 1 103 ? 12.030 3.017 -10.817 1.00 92.38 103 MET A O 1
ATOM 796 N N . TYR A 1 104 ? 11.077 4.454 -9.389 1.00 92.81 104 TYR A N 1
ATOM 797 C CA . TYR A 1 104 ? 11.349 5.648 -10.179 1.00 92.81 104 TYR A CA 1
ATOM 798 C C . TYR A 1 104 ? 12.850 5.912 -10.315 1.00 92.81 104 TYR A C 1
ATOM 800 O O . TYR A 1 104 ? 13.327 6.250 -11.393 1.00 92.81 104 TYR A O 1
ATOM 808 N N . ARG A 1 105 ? 13.632 5.691 -9.252 1.00 93.88 105 ARG A N 1
ATOM 809 C CA . ARG A 1 105 ? 15.095 5.765 -9.355 1.00 93.88 105 ARG A CA 1
ATOM 810 C C . ARG A 1 105 ? 15.656 4.739 -10.335 1.00 93.88 105 ARG A C 1
ATOM 812 O O . ARG A 1 105 ? 16.543 5.094 -11.101 1.00 93.88 105 ARG A O 1
ATOM 819 N N . ALA A 1 106 ? 15.139 3.511 -10.328 1.00 92.06 106 ALA A N 1
ATOM 820 C CA . ALA A 1 106 ? 15.547 2.480 -11.279 1.00 92.06 106 ALA A CA 1
ATOM 821 C C . ALA A 1 106 ? 15.153 2.845 -12.723 1.00 92.06 106 ALA A C 1
ATOM 823 O O . ALA A 1 106 ? 15.983 2.757 -13.618 1.00 92.06 106 ALA A O 1
ATOM 824 N N . TYR A 1 107 ? 13.947 3.383 -12.935 1.00 91.62 107 TYR A N 1
ATOM 825 C CA . TYR A 1 107 ? 13.496 3.911 -14.231 1.00 91.62 107 TYR A CA 1
ATOM 826 C C . TYR A 1 107 ? 14.461 4.942 -14.845 1.00 91.62 107 TYR A C 1
ATOM 828 O O . TYR A 1 107 ? 14.672 4.941 -16.058 1.00 91.62 107 TYR A O 1
ATOM 836 N N . LEU A 1 108 ? 15.033 5.830 -14.023 1.00 91.75 108 LEU A N 1
ATOM 837 C CA . LEU A 1 108 ? 15.923 6.899 -14.493 1.00 91.75 108 LEU A CA 1
ATOM 838 C C . LEU A 1 108 ? 17.283 6.398 -14.989 1.00 91.75 108 LEU A C 1
ATOM 840 O O . LEU A 1 108 ? 17.928 7.100 -15.764 1.00 91.75 108 LEU A O 1
ATOM 844 N N . ILE A 1 109 ? 17.724 5.226 -14.531 1.00 92.94 109 ILE A N 1
ATOM 845 C CA . ILE A 1 109 ? 19.041 4.661 -14.863 1.00 92.94 109 ILE A CA 1
ATOM 846 C C . ILE A 1 109 ? 18.953 3.403 -15.735 1.00 92.94 109 ILE A C 1
ATOM 848 O O . ILE A 1 109 ? 19.980 2.918 -16.200 1.00 92.94 109 ILE A O 1
ATOM 852 N N . ALA A 1 110 ? 17.748 2.872 -15.950 1.00 89.25 110 ALA A N 1
ATOM 853 C CA . ALA A 1 110 ? 17.531 1.656 -16.716 1.00 89.25 110 ALA A CA 1
ATOM 854 C C . ALA A 1 110 ? 17.850 1.848 -18.213 1.00 89.25 110 ALA A C 1
ATOM 856 O O . ALA A 1 110 ? 17.530 2.898 -18.785 1.00 89.25 110 ALA A O 1
ATOM 857 N N . PRO A 1 111 ? 18.395 0.818 -18.887 1.00 89.06 111 PRO A N 1
ATOM 858 C CA . PRO A 1 111 ? 18.498 0.785 -20.341 1.00 89.06 111 PRO A CA 1
ATOM 859 C C . PRO A 1 111 ? 17.126 0.932 -21.010 1.00 89.06 111 PRO A C 1
ATOM 861 O O . PRO A 1 111 ? 16.093 0.560 -20.449 1.00 89.06 111 PRO A O 1
ATOM 864 N N . ILE A 1 112 ? 17.107 1.400 -22.261 1.00 87.44 112 ILE A N 1
ATOM 865 C CA . ILE A 1 112 ? 15.858 1.701 -22.984 1.00 87.44 112 ILE A CA 1
ATOM 866 C C . ILE A 1 112 ? 14.896 0.501 -23.092 1.00 87.44 112 ILE A C 1
ATOM 868 O O . ILE A 1 112 ? 13.678 0.679 -23.145 1.00 87.44 112 ILE A O 1
ATOM 872 N N . ASN A 1 113 ? 15.440 -0.721 -23.082 1.00 86.44 113 ASN A N 1
ATOM 873 C CA . ASN A 1 113 ? 14.673 -1.964 -23.153 1.00 86.44 113 ASN A CA 1
ATOM 874 C C . ASN A 1 113 ? 13.877 -2.238 -21.864 1.00 86.44 113 ASN A C 1
ATOM 876 O O . ASN A 1 113 ? 12.729 -2.676 -21.946 1.00 86.44 113 ASN A O 1
ATOM 880 N N . ASP A 1 114 ? 14.435 -1.909 -20.697 1.00 87.25 114 ASP A N 1
ATOM 881 C CA . ASP A 1 114 ? 13.819 -2.144 -19.381 1.00 87.25 114 ASP A CA 1
ATOM 882 C C . ASP A 1 114 ? 13.034 -0.933 -18.873 1.00 87.25 114 ASP A C 1
ATOM 884 O O . ASP A 1 114 ? 12.093 -1.056 -18.084 1.00 87.25 114 ASP A O 1
ATOM 888 N N . GLN A 1 115 ? 13.354 0.255 -19.386 1.00 87.00 115 GLN A N 1
ATOM 889 C CA . GLN A 1 115 ? 12.720 1.513 -19.005 1.00 87.00 115 GLN A CA 1
ATOM 890 C C . GLN A 1 115 ? 11.188 1.479 -19.161 1.00 87.00 115 GLN A C 1
ATOM 892 O O . GLN A 1 115 ? 10.461 2.045 -18.343 1.00 87.00 115 GLN A O 1
ATOM 897 N N . THR A 1 116 ? 10.673 0.748 -20.159 1.00 89.12 116 THR A N 1
ATOM 898 C CA . THR A 1 116 ? 9.221 0.556 -20.338 1.00 89.12 116 THR A CA 1
ATOM 899 C C . THR A 1 116 ? 8.599 -0.243 -19.188 1.00 89.12 116 THR A C 1
ATOM 901 O O . THR A 1 116 ? 7.520 0.109 -18.712 1.00 89.12 116 THR A O 1
ATOM 904 N N . ALA A 1 117 ? 9.257 -1.303 -18.716 1.00 88.44 117 ALA A N 1
ATOM 905 C CA . ALA A 1 117 ? 8.745 -2.132 -17.626 1.00 88.44 117 ALA A CA 1
ATOM 906 C C . ALA A 1 117 ? 8.771 -1.377 -16.289 1.00 88.44 117 ALA A C 1
ATOM 908 O O . ALA A 1 117 ? 7.783 -1.395 -15.549 1.00 88.44 117 ALA A O 1
ATOM 909 N N . PHE A 1 118 ? 9.841 -0.620 -16.027 1.00 89.88 118 PHE A N 1
ATOM 910 C CA . PHE A 1 118 ? 9.913 0.280 -14.876 1.00 89.88 118 PHE A CA 1
ATOM 911 C C . PHE A 1 118 ? 8.819 1.353 -14.901 1.00 89.88 118 PHE A C 1
ATOM 913 O O . PHE A 1 118 ? 8.170 1.596 -13.882 1.00 89.88 118 PHE A O 1
ATOM 920 N N . PHE A 1 119 ? 8.558 1.954 -16.067 1.00 88.06 119 PHE A N 1
ATOM 921 C CA . PHE A 1 119 ? 7.471 2.921 -16.236 1.00 88.06 119 PHE A CA 1
ATOM 922 C C . PHE A 1 119 ? 6.102 2.312 -15.901 1.00 88.06 119 PHE A C 1
ATOM 924 O O . PHE A 1 119 ? 5.323 2.911 -15.156 1.00 88.06 119 PHE A O 1
ATOM 931 N N . VAL A 1 120 ? 5.825 1.097 -16.391 1.00 89.56 120 VAL A N 1
ATOM 932 C CA . VAL A 1 120 ? 4.586 0.367 -16.075 1.00 89.56 120 VAL A CA 1
ATOM 933 C C . VAL A 1 120 ? 4.478 0.101 -14.571 1.00 89.56 120 VAL A C 1
ATOM 935 O O . VAL A 1 120 ? 3.429 0.371 -13.987 1.00 89.56 120 VAL A O 1
ATOM 938 N N . CYS A 1 121 ? 5.553 -0.349 -13.918 1.00 89.31 121 CYS A N 1
ATOM 939 C CA . CYS A 1 121 ? 5.563 -0.587 -12.472 1.00 89.31 121 CYS A CA 1
ATOM 940 C C . CYS A 1 121 ? 5.307 0.696 -11.664 1.00 89.31 121 CYS A C 1
ATOM 942 O O . CYS A 1 121 ? 4.520 0.674 -10.717 1.00 89.31 121 CYS A O 1
ATOM 944 N N . CYS A 1 122 ? 5.901 1.827 -12.057 1.00 88.31 122 CYS A N 1
ATOM 945 C CA . CYS A 1 122 ? 5.597 3.133 -11.465 1.00 88.31 122 CYS A CA 1
ATOM 946 C C . CYS A 1 122 ? 4.112 3.493 -11.621 1.00 88.31 122 CYS A C 1
ATOM 948 O O . CYS A 1 122 ? 3.483 3.911 -10.650 1.00 88.31 122 CYS A O 1
ATOM 950 N N . GLY A 1 123 ? 3.531 3.280 -12.806 1.00 85.12 123 GLY A N 1
ATOM 951 C CA . GLY A 1 123 ? 2.103 3.506 -13.054 1.00 85.12 123 GLY A CA 1
ATOM 952 C C . GLY A 1 123 ? 1.194 2.649 -12.167 1.00 85.12 123 GLY A C 1
ATOM 953 O O . GLY A 1 123 ? 0.231 3.161 -11.594 1.00 85.12 123 GLY A O 1
ATOM 954 N N . LEU A 1 124 ? 1.530 1.367 -11.982 1.00 85.56 124 LEU A N 1
ATOM 955 C CA . LEU A 1 124 ? 0.809 0.466 -11.075 1.00 85.56 124 LEU A CA 1
ATOM 956 C C . LEU A 1 124 ? 0.893 0.933 -9.617 1.00 85.56 124 LEU A C 1
ATOM 958 O O . LEU A 1 124 ? -0.119 0.948 -8.919 1.00 85.56 124 LEU A O 1
ATOM 962 N N . LEU A 1 125 ? 2.073 1.357 -9.160 1.00 86.12 125 LEU A N 1
ATOM 963 C CA . LEU A 1 125 ? 2.266 1.865 -7.800 1.00 86.12 125 LEU A CA 1
ATOM 964 C C . LEU A 1 125 ? 1.508 3.174 -7.567 1.00 86.12 125 LEU A C 1
ATOM 966 O O . LEU A 1 125 ? 0.866 3.324 -6.530 1.00 86.12 125 LEU A O 1
ATOM 970 N N . ILE A 1 126 ? 1.504 4.087 -8.542 1.00 85.00 126 ILE A N 1
ATOM 971 C CA . ILE A 1 126 ? 0.689 5.310 -8.497 1.00 85.00 126 ILE A CA 1
ATOM 972 C C . ILE A 1 126 ? -0.797 4.955 -8.394 1.00 85.00 126 ILE A C 1
ATOM 974 O O . ILE A 1 126 ? -1.501 5.521 -7.559 1.00 85.00 126 ILE A O 1
ATOM 978 N N . PHE A 1 127 ? -1.274 3.982 -9.175 1.00 81.44 127 PHE A N 1
ATOM 979 C CA . PHE A 1 127 ? -2.649 3.498 -9.067 1.00 81.44 127 PHE A CA 1
ATOM 980 C C . PHE A 1 127 ? -2.962 2.927 -7.674 1.00 81.44 127 PHE A C 1
ATOM 982 O O . PHE A 1 127 ? -4.023 3.231 -7.123 1.00 81.44 127 PHE A O 1
ATOM 989 N N . ILE A 1 128 ? -2.050 2.149 -7.077 1.00 80.00 128 ILE A N 1
ATOM 990 C CA . ILE A 1 128 ? -2.194 1.634 -5.705 1.00 80.00 128 ILE A CA 1
ATOM 991 C C . ILE A 1 128 ? -2.268 2.787 -4.699 1.00 80.00 128 ILE A C 1
ATOM 993 O O . ILE A 1 128 ? -3.169 2.795 -3.866 1.00 80.00 128 ILE A O 1
ATOM 997 N N . ILE A 1 129 ? -1.374 3.775 -4.792 1.00 81.56 129 ILE A N 1
ATOM 998 C CA . ILE A 1 129 ? -1.334 4.944 -3.901 1.00 81.56 129 ILE A CA 1
ATOM 999 C C . ILE A 1 129 ? -2.640 5.739 -4.018 1.00 81.56 129 ILE A C 1
ATOM 1001 O O . ILE A 1 129 ? -3.326 5.950 -3.023 1.00 81.56 129 ILE A O 1
ATOM 1005 N N . ILE A 1 130 ? -3.059 6.115 -5.226 1.00 74.62 130 ILE A N 1
ATOM 1006 C CA . ILE A 1 130 ? -4.329 6.827 -5.437 1.00 74.62 130 ILE A CA 1
ATOM 1007 C C . ILE A 1 130 ? -5.504 5.999 -4.896 1.00 74.62 130 ILE A C 1
ATOM 1009 O O . ILE A 1 130 ? -6.387 6.529 -4.222 1.00 74.62 130 ILE A O 1
ATOM 1013 N N . SER A 1 131 ? -5.497 4.685 -5.129 1.00 71.75 131 SER A N 1
ATOM 1014 C CA . SER A 1 131 ? -6.538 3.791 -4.624 1.00 71.75 131 SER A CA 1
ATOM 1015 C C . SER A 1 131 ? -6.590 3.760 -3.098 1.00 71.75 131 SER A C 1
ATOM 1017 O O . SER A 1 131 ? -7.683 3.867 -2.547 1.00 71.75 131 SER A O 1
ATOM 1019 N N . LEU A 1 132 ? -5.444 3.639 -2.425 1.00 72.00 132 LEU A N 1
ATOM 1020 C CA . LEU A 1 132 ? -5.343 3.574 -0.965 1.00 72.00 132 LEU A CA 1
ATOM 1021 C C . LEU A 1 132 ? -5.670 4.914 -0.296 1.00 72.00 132 LEU A C 1
ATOM 1023 O O . LEU A 1 132 ? -6.422 4.931 0.675 1.00 72.00 132 LEU A O 1
ATOM 1027 N N . TYR A 1 133 ? -5.130 6.023 -0.808 1.00 69.38 133 TYR A N 1
ATOM 1028 C CA . TYR A 1 133 ? -5.183 7.327 -0.141 1.00 69.38 133 TYR A CA 1
ATOM 1029 C C . TYR A 1 133 ? -6.354 8.214 -0.584 1.00 69.38 133 TYR A C 1
ATOM 1031 O O . TYR A 1 133 ? -6.920 8.914 0.250 1.00 69.38 133 TYR A O 1
ATOM 1039 N N . LEU A 1 134 ? -6.725 8.209 -1.871 1.00 59.56 134 LEU A N 1
ATOM 1040 C CA . LEU A 1 134 ? -7.694 9.169 -2.427 1.00 59.56 134 LEU A CA 1
ATOM 1041 C C . LEU A 1 134 ? -9.088 8.571 -2.638 1.00 59.56 134 LEU A C 1
ATOM 1043 O O . LEU A 1 134 ? -10.085 9.257 -2.436 1.00 59.56 134 LEU A O 1
ATOM 1047 N N . ASN A 1 135 ? -9.183 7.288 -2.995 1.00 54.47 135 ASN A N 1
ATOM 1048 C CA . ASN A 1 135 ?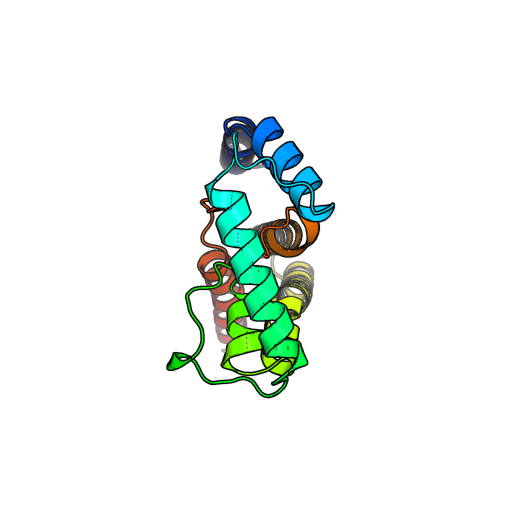 -10.476 6.641 -3.263 1.00 54.47 135 ASN A CA 1
ATOM 1049 C C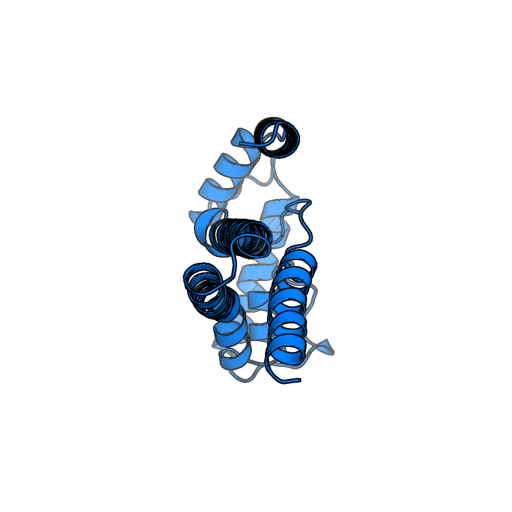 . ASN A 1 135 ? -11.176 6.090 -2.009 1.00 54.47 135 ASN A C 1
ATOM 1051 O O . ASN A 1 135 ? -12.204 5.427 -2.123 1.00 54.47 135 ASN A O 1
ATOM 1055 N N . GLY A 1 136 ? -10.623 6.309 -0.811 1.00 50.38 136 GLY A N 1
ATOM 1056 C CA . GLY A 1 136 ? -11.192 5.772 0.427 1.00 50.38 136 GLY A CA 1
ATOM 1057 C C . GLY A 1 136 ? -11.157 4.239 0.521 1.00 50.38 136 GLY A C 1
ATOM 1058 O O . GLY A 1 136 ? -11.758 3.684 1.442 1.00 50.38 136 GLY A O 1
ATOM 1059 N N . ASN A 1 137 ? -10.413 3.543 -0.358 1.00 54.56 137 ASN A N 1
ATOM 1060 C CA . ASN A 1 137 ? -10.241 2.080 -0.301 1.00 54.56 137 ASN A CA 1
ATOM 1061 C C . ASN A 1 137 ? -9.370 1.618 0.878 1.00 54.56 137 ASN A C 1
ATOM 1063 O O . ASN A 1 137 ? -8.964 0.457 0.923 1.00 54.56 137 ASN A O 1
ATOM 1067 N N . ILE A 1 138 ? -9.124 2.481 1.870 1.00 55.25 138 ILE A N 1
ATOM 1068 C CA . ILE A 1 138 ? -8.800 2.018 3.219 1.00 55.25 138 ILE A CA 1
ATOM 1069 C C . ILE A 1 138 ? -9.871 1.013 3.639 1.00 55.25 138 ILE A C 1
ATOM 1071 O O . ILE A 1 138 ? -9.527 -0.031 4.161 1.00 55.25 138 ILE A O 1
ATOM 1075 N N . MET A 1 139 ? -11.144 1.261 3.330 1.00 50.38 139 MET A N 1
ATOM 1076 C CA . MET A 1 139 ? -12.216 0.279 3.449 1.00 50.38 139 MET A CA 1
ATOM 1077 C C . MET A 1 139 ? -12.385 -0.411 2.102 1.00 50.38 139 MET A C 1
ATOM 1079 O O . MET A 1 139 ? -12.773 0.249 1.146 1.00 50.38 139 MET A O 1
ATOM 1083 N N . LYS A 1 140 ? -12.120 -1.718 1.997 1.00 46.22 140 LYS A N 1
ATOM 1084 C CA . LYS A 1 140 ? -12.463 -2.550 0.837 1.00 46.22 140 LYS A CA 1
ATOM 1085 C C . LYS A 1 140 ? -13.862 -2.151 0.394 1.00 46.22 140 LYS A C 1
ATOM 1087 O O . LYS A 1 140 ? -14.825 -2.596 0.997 1.00 46.22 140 LYS A O 1
ATOM 1092 N N . VAL A 1 141 ? -14.003 -1.412 -0.688 1.00 38.66 141 VAL A N 1
ATOM 1093 C CA . VAL A 1 141 ? -14.800 -1.923 -1.789 1.00 38.66 141 VAL A CA 1
ATOM 1094 C C . VAL A 1 141 ? -13.800 -2.723 -2.600 1.00 38.66 141 VAL A C 1
ATOM 1096 O O . VAL A 1 141 ? -12.632 -2.355 -2.690 1.00 38.66 141 VAL A O 1
ATOM 1099 N N . GLN A 1 142 ? -14.208 -3.885 -3.093 1.00 42.84 142 GLN A N 1
ATOM 1100 C CA . GLN A 1 142 ? -13.408 -4.634 -4.046 1.00 42.84 142 GLN A CA 1
ATOM 1101 C C . GLN A 1 142 ? -13.026 -3.663 -5.168 1.00 42.84 142 GLN A C 1
ATOM 1103 O O . GLN A 1 142 ? -13.845 -3.396 -6.041 1.00 42.84 142 GLN A O 1
ATOM 1108 N N . SER A 1 143 ? -11.805 -3.122 -5.172 1.00 43.91 143 SER A N 1
ATOM 1109 C CA . SER A 1 143 ? -11.339 -2.313 -6.301 1.00 43.91 143 SER A CA 1
ATOM 1110 C C . SER A 1 143 ? -11.285 -3.160 -7.582 1.00 43.91 143 SER A C 1
ATOM 1112 O O . SER A 1 143 ? -10.985 -2.646 -8.654 1.00 43.91 143 SER A O 1
ATOM 1114 N N . GLY A 1 144 ? -11.536 -4.477 -7.482 1.00 45.59 144 GLY A N 1
ATOM 1115 C CA . GLY A 1 144 ? -11.358 -5.473 -8.535 1.00 45.59 144 GLY A CA 1
ATOM 1116 C C . GLY A 1 144 ? -9.885 -5.683 -8.883 1.00 45.59 144 GLY A C 1
ATOM 1117 O O . GLY A 1 144 ? -9.544 -6.669 -9.523 1.00 45.59 144 GLY A O 1
ATOM 1118 N N . ALA A 1 145 ? -9.006 -4.790 -8.421 1.00 52.81 145 ALA A N 1
ATOM 1119 C CA . ALA A 1 145 ? -7.588 -4.804 -8.677 1.00 52.81 145 ALA A CA 1
ATOM 1120 C C . ALA A 1 145 ? -6.858 -5.423 -7.476 1.00 52.81 145 ALA A C 1
ATOM 1122 O O . ALA A 1 145 ? -6.992 -4.932 -6.350 1.00 52.81 145 ALA A O 1
ATOM 1123 N N . PRO A 1 146 ? -6.074 -6.489 -7.681 1.00 64.50 146 PRO A N 1
ATOM 1124 C CA . PRO A 1 146 ? -5.359 -7.152 -6.603 1.00 64.50 146 PRO A CA 1
ATOM 1125 C C . PRO A 1 146 ? -4.146 -6.302 -6.180 1.00 64.50 146 PRO A C 1
ATOM 1127 O O . PRO A 1 146 ? -3.025 -6.564 -6.599 1.00 64.50 146 PRO A O 1
ATOM 1130 N N . LEU A 1 147 ? -4.362 -5.261 -5.363 1.00 71.44 147 LEU A N 1
ATOM 1131 C CA . LEU A 1 147 ? -3.339 -4.263 -4.994 1.00 71.44 147 LEU A CA 1
ATOM 1132 C C . LEU A 1 147 ? -2.060 -4.898 -4.426 1.00 71.44 147 LEU A C 1
ATOM 1134 O O . LEU A 1 147 ? -0.964 -4.490 -4.794 1.00 71.44 147 LEU A O 1
ATOM 1138 N N . LEU A 1 148 ? -2.197 -5.935 -3.594 1.00 75.62 148 LEU A N 1
ATOM 1139 C CA . LEU A 1 148 ? -1.063 -6.707 -3.074 1.00 75.62 148 LEU A CA 1
ATOM 1140 C C . LEU A 1 148 ? -0.306 -7.465 -4.172 1.00 75.62 148 LEU A C 1
ATOM 1142 O O . LEU A 1 148 ? 0.914 -7.557 -4.114 1.00 75.62 148 LEU A O 1
ATOM 1146 N N . VAL A 1 149 ? -1.004 -7.976 -5.189 1.00 77.75 149 VAL A N 1
ATOM 1147 C CA . VAL A 1 149 ? -0.365 -8.641 -6.336 1.00 77.75 149 VAL A CA 1
ATOM 1148 C C . VAL A 1 149 ? 0.359 -7.614 -7.197 1.00 77.75 149 VAL A C 1
ATOM 1150 O O . VAL A 1 149 ? 1.490 -7.852 -7.597 1.00 77.75 149 VAL A O 1
ATOM 1153 N N . LEU A 1 150 ? -0.249 -6.452 -7.443 1.00 78.62 150 LEU A N 1
ATOM 1154 C CA . LEU A 1 150 ? 0.392 -5.367 -8.189 1.00 78.62 150 LEU A CA 1
ATOM 1155 C C . LEU A 1 150 ? 1.640 -4.841 -7.464 1.00 78.62 150 LEU A C 1
ATOM 1157 O O . LEU A 1 150 ? 2.658 -4.585 -8.104 1.00 78.62 150 LEU A O 1
ATOM 1161 N N . TRP A 1 151 ? 1.584 -4.743 -6.133 1.00 83.75 151 TRP A N 1
ATOM 1162 C CA . TRP A 1 151 ? 2.758 -4.467 -5.308 1.00 83.75 151 TRP A CA 1
ATOM 1163 C C . TRP A 1 151 ? 3.807 -5.571 -5.482 1.00 83.75 151 TRP A C 1
ATOM 1165 O O . TRP A 1 151 ? 4.943 -5.265 -5.833 1.00 83.75 151 TRP A O 1
ATOM 1175 N N . ALA A 1 152 ? 3.441 -6.842 -5.297 1.00 86.31 152 ALA A N 1
ATOM 1176 C CA . ALA A 1 152 ? 4.370 -7.96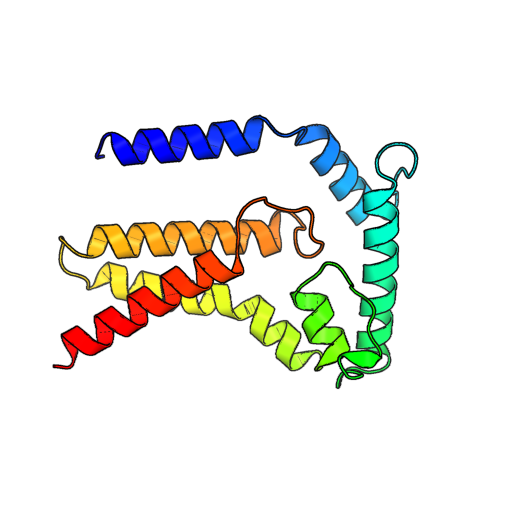8 -5.409 1.00 86.31 152 ALA A CA 1
ATOM 1177 C C . ALA A 1 152 ? 5.042 -8.054 -6.791 1.00 86.31 152 ALA A C 1
ATOM 1179 O O . ALA A 1 152 ? 6.234 -8.332 -6.868 1.00 86.31 152 ALA A O 1
ATOM 1180 N N . ILE A 1 153 ? 4.311 -7.758 -7.872 1.00 87.56 153 ILE A N 1
ATOM 1181 C CA . ILE A 1 153 ? 4.863 -7.676 -9.234 1.00 87.56 153 ILE A CA 1
ATOM 1182 C C . ILE A 1 153 ? 5.935 -6.587 -9.310 1.00 87.56 153 ILE A C 1
ATOM 1184 O O . ILE A 1 153 ? 7.030 -6.840 -9.809 1.00 87.56 153 ILE A O 1
ATOM 1188 N N . ALA A 1 154 ? 5.635 -5.387 -8.803 1.00 88.19 154 ALA A N 1
ATOM 1189 C CA . ALA A 1 154 ? 6.580 -4.279 -8.811 1.00 88.19 154 ALA A CA 1
ATOM 1190 C C . ALA A 1 154 ? 7.840 -4.619 -7.994 1.00 88.19 154 ALA A C 1
ATOM 1192 O O . ALA A 1 154 ? 8.955 -4.515 -8.500 1.00 88.19 154 ALA A O 1
ATOM 1193 N N . ASP A 1 155 ? 7.684 -5.078 -6.753 1.00 91.50 155 ASP A N 1
ATOM 1194 C CA . ASP A 1 155 ? 8.826 -5.414 -5.894 1.00 91.50 155 ASP A CA 1
ATOM 1195 C C . ASP A 1 155 ? 9.656 -6.588 -6.445 1.00 91.50 155 ASP A C 1
ATOM 1197 O O . ASP A 1 155 ? 10.890 -6.534 -6.448 1.00 91.50 155 ASP A O 1
ATOM 1201 N N . GLY A 1 156 ? 8.988 -7.606 -6.996 1.00 91.50 156 GLY A N 1
ATOM 1202 C CA . GLY A 1 156 ? 9.629 -8.742 -7.653 1.00 91.50 156 GLY A CA 1
ATOM 1203 C C . GLY A 1 156 ? 10.463 -8.319 -8.860 1.00 91.50 156 GLY A C 1
ATOM 1204 O O . GLY A 1 156 ? 11.631 -8.694 -8.951 1.00 91.50 156 GLY A O 1
ATOM 1205 N N . TYR A 1 157 ? 9.916 -7.470 -9.737 1.00 90.88 157 TYR A N 1
ATOM 1206 C CA . TYR A 1 157 ? 10.648 -6.968 -10.903 1.00 90.88 157 TYR A CA 1
ATOM 1207 C C . TYR A 1 157 ? 11.921 -6.211 -10.498 1.00 90.88 157 TYR A C 1
ATOM 1209 O O . TYR A 1 157 ? 13.004 -6.503 -11.004 1.00 90.88 157 TYR A O 1
ATOM 1217 N N . LEU A 1 158 ? 11.820 -5.294 -9.528 1.00 91.06 158 LEU A N 1
ATOM 1218 C CA . LEU A 1 158 ? 12.981 -4.549 -9.026 1.00 91.06 158 LEU A CA 1
ATOM 1219 C C . LEU A 1 158 ? 14.042 -5.465 -8.401 1.00 91.06 158 LEU A C 1
ATOM 1221 O O . LEU A 1 158 ? 15.237 -5.193 -8.523 1.00 91.06 158 LEU A O 1
ATOM 1225 N N . THR A 1 159 ? 13.618 -6.521 -7.708 1.00 91.25 159 THR A N 1
ATOM 1226 C CA . THR A 1 159 ? 14.528 -7.466 -7.051 1.00 91.25 159 THR A CA 1
ATOM 1227 C C . THR A 1 159 ? 15.272 -8.320 -8.072 1.00 91.25 159 THR A C 1
ATOM 1229 O O . THR A 1 159 ? 16.497 -8.405 -8.003 1.00 91.25 159 THR A O 1
ATOM 1232 N N . CYS A 1 160 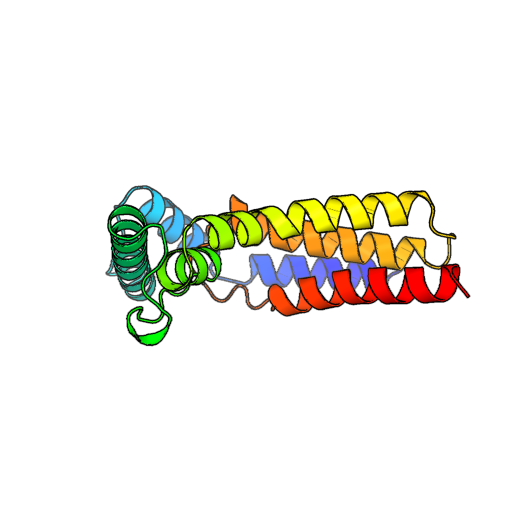? 14.564 -8.886 -9.052 1.00 90.00 160 CYS A N 1
ATOM 1233 C CA . CYS A 1 160 ? 15.178 -9.670 -10.124 1.00 90.00 160 CYS A CA 1
ATOM 1234 C C . CYS A 1 160 ? 16.136 -8.824 -10.971 1.00 90.00 160 CYS A C 1
ATOM 1236 O O . CYS A 1 160 ? 17.242 -9.270 -11.259 1.00 90.00 160 CYS A O 1
ATOM 1238 N N . TYR A 1 161 ? 15.756 -7.587 -11.305 1.00 87.88 161 TYR A N 1
ATOM 1239 C CA . TYR A 1 161 ? 16.613 -6.676 -12.068 1.00 87.88 161 TYR A CA 1
ATOM 1240 C C . TYR A 1 161 ? 17.958 -6.432 -11.365 1.00 87.88 161 TYR A C 1
ATOM 1242 O O . TYR A 1 161 ? 19.016 -6.553 -11.972 1.00 87.88 161 TYR A O 1
ATOM 1250 N N . LYS A 1 162 ? 17.935 -6.177 -10.051 1.00 86.19 162 LYS A N 1
ATOM 1251 C CA . LYS A 1 162 ? 19.162 -5.969 -9.266 1.00 86.19 162 LYS A CA 1
ATOM 1252 C C . LYS A 1 162 ? 20.055 -7.199 -9.181 1.00 86.19 162 LYS A C 1
ATOM 1254 O O . LYS A 1 162 ? 21.263 -7.037 -9.082 1.00 86.19 162 LYS A O 1
ATOM 1259 N N . GLN A 1 163 ? 19.472 -8.397 -9.164 1.00 84.19 163 GLN A N 1
ATOM 1260 C CA . GLN A 1 163 ? 20.247 -9.638 -9.140 1.00 84.19 163 GLN A CA 1
ATOM 1261 C C . GLN A 1 163 ? 21.029 -9.822 -10.442 1.00 84.19 163 GLN A C 1
ATOM 1263 O O . GLN A 1 163 ? 22.205 -10.164 -10.379 1.00 84.19 163 GLN A O 1
ATOM 1268 N N . VAL A 1 164 ? 20.402 -9.526 -11.584 1.00 80.69 164 VAL A N 1
ATOM 1269 C CA . VAL A 1 164 ? 21.042 -9.589 -12.907 1.00 80.69 164 VAL A CA 1
ATOM 1270 C C . VAL A 1 164 ? 22.119 -8.513 -13.070 1.00 80.69 164 VAL A C 1
ATOM 1272 O O . VAL A 1 164 ? 23.194 -8.813 -13.566 1.00 80.69 164 VAL A O 1
ATOM 1275 N N . ASP A 1 165 ? 21.885 -7.284 -12.600 1.00 73.62 165 ASP A N 1
ATOM 1276 C CA . ASP A 1 165 ? 22.906 -6.218 -12.640 1.00 73.62 165 ASP A CA 1
ATOM 1277 C C . ASP A 1 165 ? 24.120 -6.508 -11.730 1.00 73.62 165 ASP A C 1
ATOM 1279 O O . ASP A 1 165 ? 25.188 -5.925 -11.912 1.00 73.62 165 ASP A O 1
ATOM 1283 N N . SER A 1 166 ? 23.960 -7.367 -10.716 1.00 70.50 166 SER A N 1
ATOM 1284 C CA . SER A 1 166 ? 25.022 -7.723 -9.762 1.00 70.50 166 SER A CA 1
ATOM 1285 C C . SER A 1 166 ? 25.836 -8.969 -10.133 1.00 70.50 166 SER A C 1
ATOM 1287 O O . SER A 1 166 ? 26.784 -9.290 -9.412 1.00 70.50 166 SER A O 1
ATOM 1289 N N . SER A 1 167 ? 25.455 -9.677 -11.203 1.00 54.81 167 SER A N 1
ATOM 1290 C CA . SER A 1 167 ? 26.120 -10.884 -11.721 1.00 54.81 167 SER A CA 1
ATOM 1291 C C . SER A 1 167 ? 26.987 -10.579 -12.932 1.00 54.81 167 SER A C 1
ATOM 1293 O O . SER A 1 167 ? 28.120 -11.105 -12.978 1.00 54.81 167 SER A O 1
#

Secondary structure (DSSP, 8-state):
--HHHHHHHHHHHHHHHHS-HHHHHHHHHHHHTT---TTT-HHHHHHHHHHHHHHHHHHH-TT---SSS----S-HHHHHHHHH-HHHHHHHHHHHHHHHHHHHHHHHHS-HHHHHHHHHHHHHHHHHHHHHHTS-TTS----SS-HHHHHHHHHHHHHHHHHHHT-

Sequence (167 aa):
MKSYALLVTMIFVAYVYSQPVEGRYISTFKALTGKIDTRYDSSGGARMARVQIAINSIVEKPLGTGWGSQGWVHSDVLQIAASVGIIPGIIFLIAPLFLLFRMYRAYLIAPINDQTAFFVCCGLLIFIIISLYLNGNIMKVQSGAPLLVLWAIADGYLTCYKQVDSS

Foldseek 3Di:
DPPVVVVVVVVVVCVCVVPVVVLLQVQVVCVVVVNHDCVSCVPSVVLSVLLVVLVVLCVVPQQADALVVRDDNQAPLSSCCRHRGNVRSVCVLCVLVVLLVLLVVCLVVDDPVCNVVSVVLNVLSVVLNCCCPPVVSSHDPPPVDPNVVSVVSSVVVSVVVVVVVVD

Radius of gyration: 18.72 Å; chains: 1; bounding box: 57×27×53 Å

pLDDT: mean 76.18, std 16.26, range [38.66, 96.31]